Protein AF-A0A3D1G252-F1 (afdb_monomer_lite)

Structure (mmCIF, N/CA/C/O backbone):
data_AF-A0A3D1G252-F1
#
_entry.id   AF-A0A3D1G252-F1
#
loop_
_atom_site.group_PDB
_atom_site.id
_atom_site.type_symbol
_atom_site.label_atom_id
_atom_site.label_alt_id
_atom_site.label_comp_id
_atom_site.label_asym_id
_atom_site.label_entity_id
_atom_site.label_seq_id
_atom_site.pdbx_PDB_ins_code
_atom_site.Cartn_x
_atom_site.Cartn_y
_atom_site.Cartn_z
_atom_site.occupancy
_atom_site.B_iso_or_equiv
_atom_site.auth_seq_id
_atom_site.auth_comp_id
_atom_site.auth_asym_id
_atom_site.auth_atom_id
_atom_site.pdbx_PDB_model_num
ATOM 1 N N . MET A 1 1 ? 3.345 74.044 7.097 1.00 57.50 1 MET A N 1
ATOM 2 C CA . MET A 1 1 ? 3.276 72.739 7.803 1.00 57.50 1 MET A CA 1
ATOM 3 C C . MET A 1 1 ? 2.315 71.731 7.170 1.00 57.50 1 MET A C 1
ATOM 5 O O . MET A 1 1 ? 2.763 70.632 6.883 1.00 57.50 1 MET A O 1
ATOM 9 N N . LYS A 1 2 ? 1.048 72.072 6.880 1.00 50.09 2 LYS A N 1
ATOM 10 C CA . LYS A 1 2 ? 0.035 71.110 6.386 1.00 50.09 2 LYS A CA 1
ATOM 11 C C . LYS A 1 2 ? 0.435 70.318 5.119 1.00 50.09 2 LYS A C 1
ATOM 13 O O . LYS A 1 2 ? 0.264 69.110 5.098 1.00 50.09 2 LYS A O 1
ATOM 18 N N . LYS A 1 3 ? 1.055 70.949 4.106 1.00 53.53 3 LYS A N 1
ATOM 19 C CA . LYS A 1 3 ? 1.476 70.273 2.851 1.00 53.53 3 LYS A CA 1
ATOM 20 C C . LYS A 1 3 ? 2.504 69.141 3.044 1.00 53.53 3 LYS A C 1
ATOM 22 O O . LYS A 1 3 ? 2.439 68.147 2.335 1.00 53.53 3 LYS A O 1
ATOM 27 N N . ARG A 1 4 ? 3.423 69.268 4.013 1.00 57.09 4 ARG A N 1
ATOM 28 C CA . ARG A 1 4 ? 4.402 68.210 4.337 1.00 57.09 4 ARG A CA 1
ATOM 29 C C . ARG A 1 4 ? 3.748 67.021 5.045 1.00 57.09 4 ARG A C 1
ATOM 31 O O . ARG A 1 4 ? 4.139 65.891 4.797 1.00 57.09 4 ARG A O 1
ATOM 38 N N . LEU A 1 5 ? 2.730 67.279 5.870 1.00 55.22 5 LEU A N 1
ATOM 39 C CA . LEU A 1 5 ? 1.968 66.238 6.559 1.00 55.22 5 LEU A CA 1
ATOM 40 C C . LEU A 1 5 ? 1.109 65.422 5.575 1.00 55.22 5 LEU A C 1
ATOM 42 O O . LEU A 1 5 ? 1.132 64.201 5.634 1.00 55.22 5 LEU A O 1
ATOM 46 N N . TYR A 1 6 ? 0.447 66.071 4.606 1.00 55.28 6 TYR A N 1
ATOM 47 C CA . TYR A 1 6 ? -0.302 65.373 3.546 1.00 55.28 6 TYR A CA 1
ATOM 48 C C . TYR A 1 6 ? 0.589 64.487 2.658 1.00 55.28 6 TYR A C 1
ATOM 50 O O . TYR A 1 6 ? 0.198 63.369 2.333 1.00 55.28 6 TYR A O 1
ATOM 58 N N . GLY A 1 7 ? 1.797 64.948 2.311 1.00 57.75 7 GLY A N 1
ATOM 59 C CA . GLY A 1 7 ? 2.756 64.150 1.538 1.00 57.75 7 GLY A CA 1
ATOM 60 C C . GLY A 1 7 ? 3.252 62.906 2.284 1.00 57.75 7 GLY A C 1
ATOM 61 O O . GLY A 1 7 ? 3.383 61.845 1.679 1.00 57.75 7 GLY A O 1
ATOM 62 N N . LEU A 1 8 ? 3.462 63.012 3.602 1.00 60.28 8 LEU A N 1
ATOM 63 C CA . LEU A 1 8 ? 3.883 61.881 4.436 1.00 60.28 8 LEU A CA 1
ATOM 64 C C . LEU A 1 8 ? 2.770 60.827 4.587 1.00 60.28 8 LEU A C 1
ATOM 66 O O . LEU A 1 8 ? 3.041 59.632 4.521 1.00 60.28 8 LEU A O 1
ATOM 70 N N . VAL A 1 9 ? 1.516 61.268 4.743 1.00 62.16 9 VAL A N 1
ATOM 71 C CA . VAL A 1 9 ? 0.342 60.384 4.875 1.00 62.16 9 VAL A CA 1
ATOM 72 C C . VAL A 1 9 ? 0.032 59.660 3.557 1.00 62.16 9 VAL A C 1
ATOM 74 O O . VAL A 1 9 ? -0.251 58.464 3.577 1.00 62.16 9 VAL A O 1
ATOM 77 N N . MET A 1 10 ? 0.155 60.334 2.404 1.00 62.31 10 MET A N 1
ATOM 78 C CA . MET A 1 10 ? 0.026 59.684 1.089 1.00 62.31 10 MET A CA 1
ATOM 79 C C . MET A 1 10 ? 1.116 58.631 0.853 1.00 62.31 10 MET A C 1
ATOM 81 O O . MET A 1 10 ? 0.804 57.533 0.399 1.00 62.31 10 MET A O 1
ATOM 85 N N . ALA A 1 11 ? 2.377 58.939 1.177 1.00 61.16 11 ALA A N 1
ATOM 86 C CA . ALA A 1 11 ? 3.491 58.005 1.006 1.00 61.16 11 ALA A CA 1
ATOM 87 C C . ALA A 1 11 ? 3.339 56.750 1.885 1.00 61.16 11 ALA A C 1
ATOM 89 O O . ALA A 1 11 ? 3.557 55.637 1.410 1.00 61.16 11 ALA A O 1
ATOM 90 N N . ALA A 1 12 ? 2.886 56.914 3.134 1.00 62.84 12 ALA A N 1
ATOM 91 C CA . ALA A 1 12 ? 2.587 55.796 4.027 1.00 62.84 12 ALA A CA 1
ATOM 92 C C . ALA A 1 12 ? 1.423 54.927 3.511 1.00 62.84 12 ALA A C 1
ATOM 94 O O . ALA A 1 12 ? 1.507 53.701 3.564 1.00 62.84 12 ALA A O 1
ATOM 95 N N . GLY A 1 13 ? 0.372 55.541 2.952 1.00 61.25 13 GLY A N 1
ATOM 96 C CA . GLY A 1 13 ? -0.749 54.819 2.338 1.00 61.25 13 GLY A CA 1
ATOM 97 C C . GLY A 1 13 ? -0.348 54.018 1.094 1.00 61.25 13 GLY A C 1
ATOM 98 O O . GLY A 1 13 ? -0.770 52.875 0.933 1.00 61.25 13 GLY A O 1
ATOM 99 N N . LEU A 1 14 ? 0.522 54.579 0.248 1.00 69.56 14 LEU A N 1
ATOM 100 C CA . LEU A 1 14 ? 1.067 53.906 -0.938 1.00 69.56 14 LEU A CA 1
ATOM 101 C C . LEU A 1 14 ? 1.987 52.730 -0.570 1.00 69.56 14 LEU A C 1
ATOM 103 O O . LEU A 1 14 ? 1.902 51.675 -1.197 1.00 69.56 14 LEU A O 1
ATOM 107 N N . MET A 1 15 ? 2.821 52.870 0.469 1.00 66.56 15 MET A N 1
ATOM 108 C CA . MET A 1 15 ? 3.653 51.76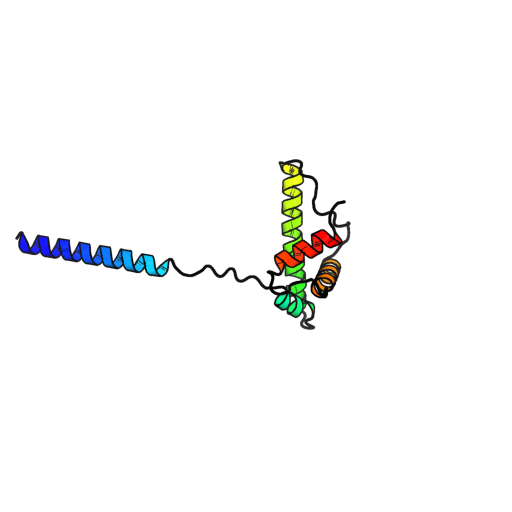4 0.969 1.00 66.56 15 MET A CA 1
ATOM 109 C C . MET A 1 15 ? 2.809 50.646 1.592 1.00 66.56 15 MET A C 1
ATOM 111 O O . MET A 1 15 ? 3.065 49.474 1.323 1.00 66.56 15 MET A O 1
ATOM 115 N N . ALA A 1 16 ? 1.780 50.987 2.374 1.00 67.50 16 ALA A N 1
ATOM 116 C CA . ALA A 1 16 ? 0.877 50.001 2.967 1.00 67.50 16 ALA A CA 1
ATOM 117 C C . ALA A 1 16 ? 0.089 49.220 1.899 1.00 67.50 16 ALA A C 1
ATOM 119 O O . ALA A 1 16 ? -0.010 47.996 1.981 1.00 67.50 16 ALA A O 1
ATOM 120 N N . ALA A 1 17 ? -0.404 49.902 0.858 1.00 70.12 17 ALA A N 1
ATOM 121 C CA . ALA A 1 17 ? -1.068 49.255 -0.271 1.00 70.12 17 ALA A CA 1
ATOM 122 C C . ALA A 1 17 ? -0.108 48.346 -1.061 1.00 70.12 17 ALA A C 1
ATOM 124 O O . ALA A 1 17 ? -0.467 47.217 -1.391 1.00 70.12 17 ALA A O 1
ATOM 125 N N . GLY A 1 18 ? 1.131 48.792 -1.301 1.00 71.31 18 GLY A N 1
ATOM 126 C CA . GLY A 1 18 ? 2.158 47.981 -1.963 1.00 71.31 18 GLY A CA 1
ATOM 127 C C . GLY A 1 18 ? 2.503 46.700 -1.196 1.00 71.31 18 GLY A C 1
ATOM 128 O O . GLY A 1 18 ? 2.611 45.633 -1.796 1.00 71.31 18 GLY A O 1
ATOM 129 N N . LEU A 1 19 ? 2.602 46.780 0.135 1.00 71.62 19 LEU A N 1
ATOM 130 C CA . LEU A 1 19 ? 2.853 45.622 1.001 1.00 71.62 19 LEU A CA 1
ATOM 131 C C . LEU A 1 19 ? 1.672 44.635 1.020 1.00 71.62 19 LEU A C 1
ATOM 133 O O . LEU A 1 19 ? 1.894 43.425 0.995 1.00 71.62 19 LEU A O 1
ATOM 137 N N . MET A 1 20 ? 0.427 45.124 1.002 1.00 69.81 20 MET A N 1
ATOM 138 C CA . MET A 1 20 ? -0.764 44.264 0.923 1.00 69.81 20 MET A CA 1
ATOM 139 C C . MET A 1 20 ? -0.877 43.534 -0.424 1.00 69.81 20 MET A C 1
ATOM 141 O O . MET A 1 20 ? -1.163 42.338 -0.448 1.00 69.81 20 MET A O 1
ATOM 145 N N . LEU A 1 21 ? -0.604 44.216 -1.543 1.00 67.62 21 LEU A N 1
ATOM 146 C CA . LEU A 1 21 ? -0.606 43.597 -2.875 1.00 67.62 21 LEU A CA 1
ATOM 147 C C . LEU A 1 21 ? 0.519 42.564 -3.050 1.00 67.62 21 LEU A C 1
ATOM 149 O O . LEU A 1 21 ? 0.297 41.526 -3.670 1.00 67.62 21 LEU A O 1
ATOM 153 N N . ALA A 1 22 ? 1.697 42.802 -2.467 1.00 69.94 22 ALA A N 1
ATOM 154 C CA . ALA A 1 22 ? 2.791 41.830 -2.479 1.00 69.94 22 ALA A CA 1
ATOM 155 C C . ALA A 1 22 ? 2.459 40.560 -1.670 1.00 69.94 22 ALA A C 1
ATOM 157 O O . ALA A 1 22 ? 2.799 39.458 -2.097 1.00 69.94 22 ALA A O 1
ATOM 158 N N . GLY A 1 23 ? 1.746 40.690 -0.544 1.00 67.38 23 GLY A N 1
ATOM 159 C CA . GLY A 1 23 ? 1.310 39.547 0.268 1.00 67.38 23 GLY A CA 1
ATOM 160 C C . GLY A 1 23 ? 0.315 38.624 -0.447 1.00 67.38 23 GLY A C 1
ATOM 161 O O . GLY A 1 23 ? 0.386 37.407 -0.293 1.00 67.38 23 GLY A O 1
ATOM 162 N N . LEU A 1 24 ? -0.563 39.179 -1.289 1.00 67.62 24 LEU A N 1
ATOM 163 C CA . LEU A 1 24 ? -1.536 38.408 -2.078 1.00 67.62 24 LEU A CA 1
ATOM 164 C C . LEU A 1 24 ? -0.877 37.549 -3.173 1.00 67.62 24 LEU A C 1
ATOM 166 O O . LEU A 1 24 ? -1.397 36.489 -3.509 1.00 67.62 24 LEU A O 1
ATOM 170 N N . MET A 1 25 ? 0.276 37.969 -3.704 1.00 67.06 25 MET A N 1
ATOM 171 C CA . MET A 1 25 ? 1.013 37.226 -4.740 1.00 67.06 25 MET A CA 1
ATOM 172 C C . MET A 1 25 ? 1.793 36.021 -4.183 1.00 67.06 25 MET A C 1
ATOM 174 O O . MET A 1 25 ? 2.099 35.095 -4.927 1.00 67.06 25 MET A O 1
ATOM 178 N N . LEU A 1 26 ? 2.100 36.005 -2.881 1.00 62.75 26 LEU A N 1
ATOM 179 C CA . LEU A 1 26 ? 2.837 34.920 -2.212 1.00 62.75 26 LEU A CA 1
ATOM 180 C C . LEU A 1 26 ? 1.926 33.795 -1.689 1.00 62.75 26 LEU A C 1
ATOM 182 O O . LEU A 1 26 ? 2.411 32.712 -1.377 1.00 62.75 26 LEU A O 1
ATOM 186 N N . ALA A 1 27 ? 0.614 34.028 -1.603 1.00 63.12 27 ALA A N 1
ATOM 187 C CA . ALA A 1 27 ? -0.356 33.064 -1.075 1.00 63.12 27 ALA A CA 1
ATOM 188 C C . ALA A 1 27 ? -0.892 32.068 -2.128 1.00 63.12 27 ALA A C 1
ATOM 190 O O . ALA A 1 27 ? -1.760 31.257 -1.818 1.00 63.12 27 ALA A O 1
ATOM 191 N N . GLY A 1 28 ? -0.411 32.147 -3.374 1.00 62.69 28 GLY A N 1
ATOM 192 C CA . GLY A 1 28 ? -0.971 31.430 -4.524 1.00 62.69 28 GLY A CA 1
ATOM 193 C C . GLY A 1 28 ? -0.223 30.175 -4.972 1.00 62.69 28 GLY A C 1
ATOM 194 O O . GLY A 1 28 ? -0.567 29.644 -6.026 1.00 62.69 28 GLY A O 1
ATOM 195 N N . SER A 1 29 ? 0.793 29.699 -4.245 1.00 68.56 29 SER A N 1
ATOM 196 C CA . SER A 1 29 ? 1.447 28.440 -4.621 1.00 68.56 29 SER A CA 1
ATOM 197 C C . SER A 1 29 ? 0.433 27.298 -4.500 1.00 68.56 29 SER A C 1
ATOM 199 O O . SER A 1 29 ? -0.074 27.079 -3.395 1.00 68.56 29 SER A O 1
ATOM 201 N N . PRO A 1 30 ? 0.112 26.567 -5.586 1.00 70.81 30 PRO A N 1
ATOM 202 C CA . PRO A 1 30 ? -0.690 25.364 -5.456 1.00 70.81 30 PRO A CA 1
ATOM 203 C C . PRO A 1 30 ? 0.029 24.431 -4.482 1.00 70.81 30 PRO A C 1
ATOM 205 O O . PRO A 1 30 ? 1.221 24.154 -4.634 1.00 70.81 30 PRO A O 1
ATOM 208 N N . ALA A 1 31 ? -0.683 23.972 -3.455 1.00 66.50 31 ALA A N 1
ATOM 209 C CA . ALA A 1 31 ? -0.198 22.883 -2.630 1.00 66.50 31 ALA A CA 1
ATOM 210 C C . ALA A 1 31 ? -0.163 21.635 -3.521 1.00 66.50 31 ALA A C 1
ATOM 212 O O . ALA A 1 31 ? -1.188 20.992 -3.746 1.00 66.50 31 ALA A O 1
ATOM 213 N N . HIS A 1 32 ? 1.003 21.335 -4.089 1.00 63.84 32 HIS A N 1
ATOM 214 C CA . HIS A 1 32 ? 1.245 20.054 -4.730 1.00 63.84 32 HIS A CA 1
ATOM 215 C C . HIS A 1 32 ? 1.298 19.014 -3.618 1.00 63.84 32 HIS A C 1
ATOM 217 O O . HIS A 1 32 ? 2.270 18.920 -2.871 1.00 63.84 32 HIS A O 1
ATOM 223 N N . ALA A 1 33 ? 0.204 18.280 -3.448 1.00 63.56 33 ALA A N 1
ATOM 224 C CA . ALA A 1 33 ? 0.244 17.063 -2.669 1.00 63.56 33 ALA A CA 1
ATOM 225 C C . ALA A 1 33 ? 0.974 16.020 -3.528 1.00 63.56 33 ALA A C 1
ATOM 227 O O . ALA A 1 33 ? 0.372 15.392 -4.399 1.00 63.56 33 ALA A O 1
ATOM 228 N N . ASP A 1 34 ? 2.292 15.926 -3.346 1.00 68.62 34 ASP A N 1
ATOM 229 C CA . ASP A 1 34 ? 3.153 14.987 -4.065 1.00 68.62 34 ASP A CA 1
ATOM 230 C C . ASP A 1 34 ? 2.900 13.562 -3.554 1.00 68.62 34 ASP A C 1
ATOM 232 O O . ASP A 1 34 ? 3.617 13.029 -2.708 1.00 68.62 34 ASP A O 1
ATOM 236 N N . PHE A 1 35 ? 1.834 12.939 -4.051 1.00 83.88 35 PHE A N 1
ATOM 237 C CA . PHE A 1 35 ? 1.583 11.517 -3.858 1.00 83.88 35 PHE A CA 1
ATOM 238 C C . PHE A 1 35 ? 2.192 10.725 -5.010 1.00 83.88 35 PHE A C 1
ATOM 240 O O . PHE A 1 35 ? 2.051 11.103 -6.174 1.00 83.88 35 PHE A O 1
ATOM 247 N N . ILE A 1 36 ? 2.814 9.585 -4.701 1.00 94.75 36 ILE A N 1
ATOM 248 C CA . ILE A 1 36 ? 3.185 8.635 -5.749 1.00 94.75 36 ILE A CA 1
ATOM 249 C C . ILE A 1 36 ? 1.920 7.995 -6.337 1.00 94.75 36 ILE A C 1
ATOM 251 O O . ILE A 1 36 ? 0.952 7.722 -5.620 1.00 94.75 36 ILE A O 1
ATOM 255 N N . ASN A 1 37 ? 1.916 7.748 -7.642 1.00 96.75 37 ASN A N 1
ATOM 256 C CA . ASN A 1 37 ? 0.849 7.023 -8.328 1.00 96.75 37 ASN A CA 1
ATOM 257 C C . ASN A 1 37 ? 1.150 5.518 -8.424 1.00 96.75 37 ASN A C 1
ATOM 259 O O . ASN A 1 37 ? 2.226 5.048 -8.043 1.00 96.75 37 ASN A O 1
ATOM 263 N N . GLY A 1 38 ? 0.203 4.746 -8.957 1.00 97.69 38 GLY A N 1
ATOM 264 C CA . GLY A 1 38 ? 0.363 3.303 -9.155 1.00 97.69 38 GLY A CA 1
ATOM 265 C C . GLY A 1 38 ? 1.566 2.919 -10.017 1.00 97.69 38 GLY A C 1
ATOM 266 O O . GLY A 1 38 ? 2.218 1.913 -9.740 1.00 9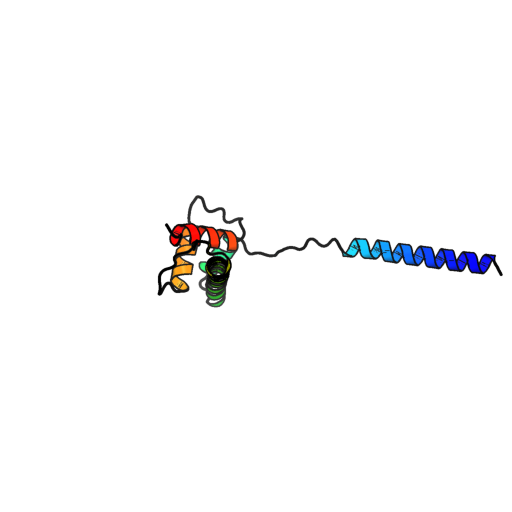7.69 38 GLY A O 1
ATOM 267 N N . LYS A 1 39 ? 1.915 3.727 -11.029 1.00 97.88 39 LYS A N 1
ATOM 268 C CA . LYS A 1 39 ? 3.101 3.477 -11.870 1.00 97.88 39 LYS A CA 1
ATOM 269 C C . LYS A 1 39 ? 4.381 3.574 -11.043 1.00 97.88 39 LYS A C 1
ATOM 271 O O . LYS A 1 39 ? 5.232 2.697 -11.146 1.00 97.88 39 LYS A O 1
ATOM 276 N N . GLN A 1 40 ? 4.499 4.609 -10.216 1.00 97.69 40 GLN A N 1
ATOM 277 C CA . GLN A 1 40 ? 5.646 4.816 -9.331 1.00 97.69 40 GLN A CA 1
ATOM 278 C C . GLN A 1 40 ? 5.725 3.743 -8.244 1.00 97.69 40 GLN A C 1
ATOM 280 O O . GLN A 1 40 ? 6.792 3.166 -8.059 1.00 97.69 40 GLN A O 1
ATOM 285 N N . LEU A 1 41 ? 4.607 3.408 -7.586 1.00 98.12 41 LEU A N 1
ATOM 286 C CA . LEU A 1 41 ? 4.583 2.319 -6.603 1.00 98.12 41 LEU A CA 1
ATOM 287 C C . LEU A 1 41 ? 5.039 0.996 -7.234 1.00 98.12 41 LEU A C 1
ATOM 289 O O . LEU A 1 41 ? 5.895 0.314 -6.676 1.00 98.12 41 LEU A O 1
ATOM 293 N N . ARG A 1 42 ? 4.549 0.670 -8.437 1.00 97.88 42 ARG A N 1
ATOM 294 C CA . ARG A 1 42 ? 4.963 -0.540 -9.160 1.00 97.88 42 ARG A CA 1
ATOM 295 C C . ARG A 1 42 ? 6.465 -0.565 -9.452 1.00 97.88 42 ARG A C 1
ATOM 297 O O . ARG A 1 42 ? 7.071 -1.625 -9.361 1.00 97.88 42 ARG A O 1
ATOM 304 N N . LEU A 1 43 ? 7.069 0.577 -9.791 1.00 97.94 43 LEU A N 1
ATOM 305 C CA . LEU A 1 43 ? 8.518 0.658 -10.011 1.00 97.94 43 LEU A CA 1
ATOM 306 C C . LEU A 1 43 ? 9.305 0.311 -8.744 1.00 97.94 43 LEU A C 1
ATOM 308 O O . LEU A 1 43 ? 10.254 -0.461 -8.836 1.00 97.94 43 LEU A O 1
ATOM 312 N N . TYR A 1 44 ? 8.887 0.819 -7.582 1.00 98.06 44 TYR A N 1
ATOM 313 C CA . TYR A 1 44 ? 9.504 0.451 -6.306 1.00 98.06 44 TYR A CA 1
ATOM 314 C C . TYR A 1 44 ? 9.344 -1.044 -6.022 1.00 98.06 44 TYR A C 1
ATOM 316 O O . TYR A 1 44 ? 10.325 -1.728 -5.747 1.00 98.06 44 TYR A O 1
ATOM 324 N N . CYS A 1 45 ? 8.129 -1.575 -6.174 1.00 97.75 45 CYS A N 1
ATOM 325 C CA . CYS A 1 45 ? 7.831 -2.966 -5.839 1.00 97.75 45 CYS A CA 1
ATOM 326 C C . CYS A 1 45 ? 8.515 -3.992 -6.751 1.00 97.75 45 CYS A C 1
ATOM 328 O O . CYS A 1 45 ? 8.779 -5.108 -6.314 1.00 97.75 45 CYS A O 1
ATOM 330 N N . LEU A 1 46 ? 8.809 -3.638 -8.006 1.00 97.12 46 LEU A N 1
ATOM 331 C CA . LEU A 1 46 ? 9.517 -4.508 -8.953 1.00 97.12 46 LEU A CA 1
ATOM 332 C C . LEU A 1 46 ? 11.040 -4.301 -8.952 1.00 97.12 46 LEU A C 1
ATOM 334 O O . LEU A 1 46 ? 11.753 -4.992 -9.685 1.00 97.12 46 LEU A O 1
ATOM 338 N N . SER A 1 47 ? 11.551 -3.342 -8.178 1.00 97.00 47 SER A N 1
ATOM 339 C CA . SER A 1 47 ? 12.982 -3.065 -8.114 1.00 97.00 47 SER A CA 1
ATOM 340 C C . SER A 1 47 ? 13.734 -4.205 -7.425 1.00 97.00 47 SER A C 1
ATOM 342 O O . SER A 1 47 ? 13.268 -4.791 -6.454 1.00 97.00 47 SER A O 1
ATOM 344 N N . GLN A 1 48 ? 14.941 -4.498 -7.910 1.00 95.81 48 GLN A N 1
ATOM 345 C CA . GLN A 1 48 ? 15.880 -5.402 -7.232 1.00 95.81 48 GLN A CA 1
ATOM 346 C C . GLN A 1 48 ? 16.763 -4.659 -6.215 1.00 95.81 48 GLN A C 1
ATOM 348 O O . GLN A 1 48 ? 17.605 -5.270 -5.559 1.00 95.81 48 GLN A O 1
ATOM 353 N N . ASN A 1 49 ? 16.616 -3.334 -6.101 1.00 98.00 49 ASN A N 1
ATOM 354 C CA . ASN A 1 49 ? 17.315 -2.546 -5.098 1.00 98.00 49 ASN A CA 1
ATOM 355 C C . ASN A 1 49 ? 16.623 -2.721 -3.730 1.00 98.00 49 ASN A C 1
ATOM 357 O O . ASN A 1 49 ? 15.443 -2.389 -3.617 1.00 98.00 49 ASN A O 1
ATOM 361 N N . PRO A 1 50 ? 17.337 -3.160 -2.675 1.00 96.81 50 PRO A N 1
ATOM 362 C CA . PRO A 1 50 ? 16.736 -3.368 -1.355 1.00 96.81 50 PRO A CA 1
ATOM 363 C C . PRO A 1 50 ? 16.081 -2.119 -0.749 1.00 96.81 50 PRO A C 1
ATOM 365 O O . PRO A 1 50 ? 15.129 -2.231 0.015 1.00 96.81 50 PRO A O 1
ATOM 368 N N . SER A 1 51 ? 16.580 -0.921 -1.064 1.00 97.94 51 SER A N 1
ATOM 369 C CA . SER A 1 51 ? 15.986 0.332 -0.590 1.00 97.94 51 SER A CA 1
ATOM 370 C C . SER A 1 51 ? 14.663 0.644 -1.286 1.00 97.94 51 SER A C 1
ATOM 372 O O . SER A 1 51 ? 13.738 1.116 -0.632 1.00 97.94 51 SER A O 1
ATOM 374 N N . ASP A 1 52 ? 14.552 0.358 -2.582 1.00 97.75 52 ASP A N 1
ATOM 375 C CA . ASP A 1 52 ? 13.306 0.548 -3.330 1.00 97.75 52 ASP A CA 1
ATOM 376 C C . ASP A 1 52 ? 12.243 -0.470 -2.900 1.00 97.75 52 ASP A C 1
ATOM 378 O O . ASP A 1 52 ? 11.080 -0.111 -2.715 1.00 97.75 52 ASP A O 1
ATOM 382 N N . ASP A 1 53 ? 12.650 -1.721 -2.679 1.00 95.31 53 ASP A N 1
ATOM 383 C CA . ASP A 1 53 ? 11.762 -2.759 -2.156 1.00 95.31 53 ASP A CA 1
ATOM 384 C C . ASP A 1 53 ? 11.252 -2.393 -0.753 1.00 95.31 53 ASP A C 1
ATOM 386 O O . ASP A 1 53 ? 10.047 -2.427 -0.494 1.00 95.31 53 ASP A O 1
ATOM 390 N N . ALA A 1 54 ? 12.137 -1.895 0.118 1.00 96.94 54 ALA A N 1
ATOM 391 C CA . ALA A 1 54 ? 11.733 -1.368 1.417 1.00 96.94 54 ALA A CA 1
ATOM 392 C C . ALA A 1 54 ? 10.721 -0.215 1.285 1.00 96.94 54 ALA A C 1
ATOM 394 O O . ALA A 1 54 ? 9.742 -0.195 2.027 1.00 96.94 54 ALA A O 1
ATOM 395 N N . ILE A 1 55 ? 10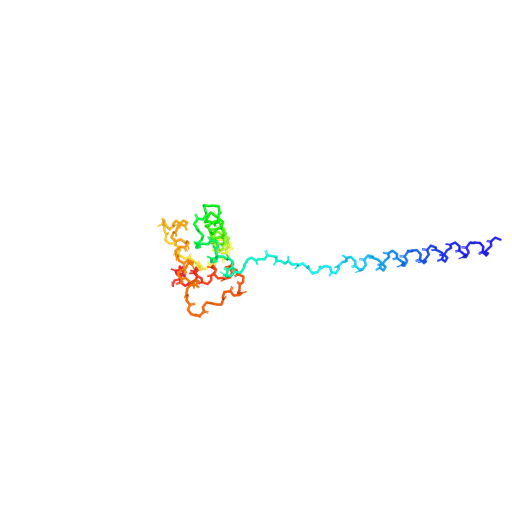.906 0.711 0.331 1.00 96.81 55 ILE A N 1
ATOM 396 C CA . ILE A 1 55 ? 9.947 1.799 0.053 1.00 96.81 55 ILE A CA 1
ATOM 397 C C . ILE A 1 55 ? 8.579 1.238 -0.353 1.00 96.81 55 ILE A C 1
ATOM 399 O O . ILE A 1 55 ? 7.560 1.704 0.160 1.00 96.81 55 ILE A O 1
ATOM 403 N N . CYS A 1 56 ? 8.539 0.231 -1.230 1.00 98.06 56 CYS A N 1
ATOM 404 C CA . CYS A 1 56 ? 7.294 -0.440 -1.604 1.00 98.06 56 CYS A CA 1
ATOM 405 C C . CYS A 1 56 ? 6.571 -0.998 -0.371 1.00 98.06 56 CYS A C 1
ATOM 407 O O . CYS A 1 56 ? 5.402 -0.680 -0.133 1.00 98.06 56 CYS A O 1
ATOM 409 N N . VAL A 1 57 ? 7.280 -1.784 0.442 1.00 98.06 57 VAL A N 1
ATOM 410 C CA . VAL A 1 57 ? 6.706 -2.455 1.612 1.00 98.06 57 VAL A CA 1
ATOM 411 C C . VAL A 1 57 ? 6.185 -1.447 2.639 1.00 98.06 57 VAL A C 1
ATOM 413 O O . VAL A 1 57 ? 5.049 -1.577 3.104 1.00 98.06 57 VAL A O 1
ATOM 416 N N . VAL A 1 58 ? 6.961 -0.413 2.983 1.00 97.75 58 VAL A N 1
ATOM 417 C CA . VAL A 1 58 ? 6.532 0.572 3.996 1.00 97.75 58 VAL A CA 1
ATOM 418 C C . VAL A 1 58 ? 5.397 1.464 3.501 1.00 97.75 58 VAL A C 1
ATOM 420 O O . VAL A 1 58 ? 4.542 1.848 4.294 1.00 97.75 58 VAL A O 1
ATOM 423 N N . TYR A 1 59 ? 5.336 1.764 2.199 1.00 98.06 59 TYR A N 1
ATOM 424 C CA . TYR A 1 59 ? 4.225 2.528 1.635 1.00 98.06 59 TYR A CA 1
ATOM 425 C C . TYR A 1 59 ? 2.909 1.749 1.741 1.00 98.06 59 TYR A C 1
ATOM 427 O O . TYR A 1 59 ? 1.898 2.288 2.193 1.00 98.06 59 TYR A O 1
ATOM 435 N N . ILE A 1 60 ? 2.929 0.468 1.358 1.00 98.62 60 ILE A N 1
ATOM 436 C CA . ILE A 1 60 ? 1.747 -0.403 1.389 1.00 98.62 60 ILE A CA 1
ATOM 437 C C . ILE A 1 60 ? 1.300 -0.639 2.829 1.00 98.62 60 ILE A C 1
ATOM 439 O O . ILE A 1 60 ? 0.140 -0.401 3.157 1.00 98.62 60 ILE A O 1
ATOM 443 N N . THR A 1 61 ? 2.215 -1.055 3.705 1.00 98.38 61 THR A N 1
ATOM 444 C CA . THR A 1 61 ? 1.882 -1.334 5.110 1.00 98.38 61 THR A CA 1
ATOM 445 C C . THR A 1 61 ? 1.430 -0.084 5.859 1.00 98.38 61 THR A C 1
ATOM 447 O O . THR A 1 61 ? 0.478 -0.166 6.627 1.00 98.38 61 THR A O 1
ATOM 450 N N . GLY A 1 62 ? 2.026 1.084 5.594 1.00 98.00 62 GLY A N 1
ATOM 451 C CA . GLY A 1 62 ? 1.582 2.352 6.177 1.00 98.00 62 GLY A CA 1
ATOM 452 C C . GLY A 1 62 ? 0.176 2.761 5.731 1.00 98.00 62 GLY A C 1
ATOM 453 O O . GLY A 1 62 ? -0.618 3.235 6.542 1.00 98.00 62 GLY A O 1
ATOM 454 N N . ALA A 1 63 ? -0.169 2.548 4.458 1.00 98.12 63 ALA A N 1
ATOM 455 C CA . ALA A 1 63 ? -1.524 2.798 3.971 1.00 98.12 63 ALA A CA 1
ATOM 456 C C . ALA A 1 63 ? -2.541 1.819 4.585 1.00 98.12 63 ALA A C 1
ATOM 458 O O . ALA A 1 63 ? -3.605 2.249 5.030 1.00 98.12 63 ALA A O 1
ATOM 459 N N . VAL A 1 64 ? -2.202 0.527 4.662 1.00 98.44 64 VAL A N 1
ATOM 460 C CA . VAL A 1 64 ? -3.044 -0.490 5.313 1.00 98.44 64 VAL A CA 1
ATOM 461 C C . VAL A 1 64 ? -3.277 -0.141 6.783 1.00 98.44 64 VAL A C 1
ATOM 463 O O . VAL A 1 64 ? -4.432 -0.088 7.196 1.00 98.44 64 VAL A O 1
ATOM 466 N N . ASP A 1 65 ? -2.222 0.181 7.538 1.00 98.19 65 ASP A N 1
ATOM 467 C CA . ASP A 1 65 ? -2.314 0.570 8.951 1.00 98.19 65 ASP A CA 1
ATOM 468 C C . ASP A 1 65 ? -3.252 1.767 9.152 1.00 98.19 65 ASP A C 1
ATOM 470 O O . ASP A 1 65 ? -4.158 1.722 9.991 1.00 98.19 65 ASP A O 1
ATOM 474 N N . ALA A 1 66 ? -3.115 2.802 8.315 1.00 97.69 66 ALA A N 1
ATOM 475 C CA . ALA A 1 66 ? -3.989 3.969 8.348 1.00 97.69 66 ALA A CA 1
ATOM 476 C C . ALA A 1 66 ? -5.463 3.594 8.113 1.00 97.69 66 ALA A C 1
ATOM 478 O O . ALA A 1 66 ? -6.335 4.019 8.876 1.00 97.69 66 ALA A O 1
ATOM 479 N N . PHE A 1 67 ? -5.759 2.773 7.100 1.00 97.81 67 PHE A N 1
ATOM 480 C CA . PHE A 1 67 ? -7.130 2.346 6.806 1.00 97.81 67 PHE A CA 1
ATOM 481 C C . PHE A 1 67 ? -7.719 1.467 7.908 1.00 97.81 67 PHE A C 1
ATOM 483 O O . PHE A 1 67 ? -8.842 1.715 8.349 1.00 97.81 67 PHE A O 1
ATOM 490 N N . THR A 1 68 ? -6.965 0.485 8.401 1.00 96.75 68 THR A N 1
ATOM 491 C CA . THR A 1 68 ? -7.431 -0.407 9.470 1.00 96.75 68 THR A CA 1
ATOM 492 C C . THR A 1 68 ? -7.579 0.311 10.806 1.00 96.75 68 THR A C 1
ATOM 494 O O . THR A 1 68 ? -8.441 -0.057 11.604 1.00 96.75 68 THR A O 1
ATOM 497 N N . THR A 1 69 ? -6.785 1.360 11.044 1.00 97.50 69 THR A N 1
ATOM 498 C CA . THR A 1 69 ? -6.908 2.217 12.227 1.00 97.50 69 THR A CA 1
ATOM 499 C C . THR A 1 69 ? -8.172 3.062 12.160 1.00 97.50 69 THR A C 1
ATOM 501 O O . THR A 1 69 ? -8.911 3.114 13.140 1.00 97.50 69 THR A O 1
ATOM 504 N N . VAL A 1 70 ? -8.473 3.679 11.012 1.00 97.00 70 VAL A N 1
ATOM 505 C CA . VAL A 1 70 ? -9.738 4.411 10.822 1.00 97.00 70 VAL A CA 1
ATOM 506 C C . VAL A 1 70 ? -10.936 3.477 11.001 1.00 97.00 70 VAL A C 1
ATOM 508 O O . VAL A 1 70 ? -11.881 3.826 11.705 1.00 97.00 70 VAL A O 1
ATOM 511 N N . ASP A 1 71 ? -10.870 2.275 10.428 1.00 96.06 71 ASP A N 1
ATOM 512 C CA . ASP A 1 71 ? -11.912 1.253 10.553 1.00 96.06 71 ASP A CA 1
ATOM 513 C C . ASP A 1 71 ? -12.099 0.790 12.013 1.00 96.06 71 ASP A C 1
ATOM 515 O O . ASP A 1 71 ? -13.220 0.669 12.504 1.00 96.06 71 ASP A O 1
ATOM 519 N N . LEU A 1 72 ? -10.997 0.618 12.754 1.00 96.12 72 LEU A N 1
ATOM 520 C CA . LEU A 1 72 ? -11.015 0.301 14.188 1.00 96.12 72 LEU A CA 1
ATOM 521 C C . LEU A 1 72 ? -11.618 1.430 15.015 1.00 96.12 72 LEU A C 1
ATOM 523 O O . LEU A 1 72 ? -12.404 1.165 15.922 1.00 96.12 72 LEU A O 1
ATOM 527 N N . ILE A 1 73 ? -11.248 2.678 14.734 1.00 98.00 73 ILE A N 1
ATOM 528 C CA . ILE A 1 73 ? -11.796 3.829 15.448 1.00 98.00 73 ILE A CA 1
ATOM 529 C C . ILE A 1 73 ? -13.308 3.874 15.235 1.00 98.00 73 ILE A C 1
ATOM 531 O O . ILE A 1 73 ? -14.034 3.874 16.224 1.00 98.00 73 ILE A O 1
ATOM 535 N N . ALA A 1 74 ? -13.778 3.808 13.987 1.00 96.88 74 ALA A N 1
ATOM 536 C CA . ALA A 1 74 ? -15.205 3.830 13.667 1.00 96.88 74 ALA A CA 1
ATOM 537 C C . ALA A 1 74 ? -15.977 2.689 14.357 1.00 96.88 74 ALA A C 1
ATOM 539 O O . ALA A 1 74 ? -17.040 2.917 14.938 1.00 96.88 74 ALA A O 1
ATOM 540 N N . GLU A 1 75 ? -15.418 1.476 14.384 1.00 96.62 75 GLU A N 1
ATOM 541 C CA . GLU A 1 75 ? -15.999 0.359 15.135 1.00 96.62 75 GLU A CA 1
ATOM 542 C C . GLU A 1 75 ? -16.149 0.693 16.626 1.00 96.62 75 GLU A C 1
ATOM 544 O O . GLU A 1 75 ? -17.209 0.471 17.216 1.00 96.62 75 GLU A O 1
ATOM 549 N N . LYS A 1 76 ? -15.102 1.233 17.260 1.00 96.81 76 LYS A N 1
ATOM 550 C CA . LYS A 1 76 ? -15.084 1.459 18.714 1.00 96.81 76 LYS A CA 1
ATOM 551 C C . LYS A 1 76 ? -15.842 2.705 19.157 1.00 96.81 76 LYS A C 1
ATOM 553 O O . LYS A 1 76 ? -16.347 2.713 20.279 1.00 96.81 76 LYS A O 1
ATOM 558 N N . THR A 1 77 ? -15.902 3.749 18.336 1.00 98.06 77 THR A N 1
ATOM 559 C CA . THR A 1 77 ? -16.517 5.030 18.710 1.00 98.06 77 THR A CA 1
ATOM 560 C C . THR A 1 77 ? -17.947 5.172 18.211 1.00 98.06 77 THR A C 1
ATOM 562 O O . THR A 1 77 ? -18.739 5.856 18.854 1.00 98.06 77 THR A O 1
ATOM 565 N N . GLU A 1 78 ? -18.285 4.533 17.091 1.00 97.19 78 GLU A N 1
ATOM 566 C CA . GLU A 1 78 ? -19.574 4.708 16.408 1.00 97.19 78 GLU A CA 1
ATOM 567 C C . GLU A 1 78 ? -20.368 3.399 16.285 1.00 97.19 78 GLU A C 1
ATOM 569 O O . GLU A 1 78 ? -21.551 3.432 15.955 1.00 97.19 78 GLU A O 1
ATOM 574 N N . GLY A 1 79 ? -19.756 2.244 16.575 1.00 95.81 79 GLY A N 1
ATOM 575 C CA . GLY A 1 79 ? -20.389 0.936 16.380 1.00 95.81 79 GLY A CA 1
ATOM 576 C C . GLY A 1 79 ? -20.516 0.542 14.906 1.00 95.81 79 GLY A C 1
ATOM 577 O O . GLY A 1 79 ? -21.298 -0.348 14.572 1.00 95.81 79 GLY A O 1
ATOM 578 N N . THR A 1 80 ? -19.770 1.209 14.021 1.00 96.31 80 THR A N 1
ATOM 579 C CA . THR A 1 80 ? -19.744 0.911 12.587 1.00 96.31 80 THR A CA 1
ATOM 580 C C . THR A 1 80 ? -19.117 -0.464 12.360 1.00 96.31 80 THR A C 1
ATOM 582 O O . THR A 1 80 ? -18.065 -0.774 12.914 1.00 96.31 80 THR A O 1
ATOM 585 N N . ALA A 1 81 ? -19.765 -1.309 11.554 1.00 95.00 81 ALA A N 1
ATOM 586 C CA . ALA A 1 81 ? -19.199 -2.605 11.194 1.00 95.00 81 ALA A CA 1
ATOM 587 C C . ALA A 1 81 ? -17.865 -2.421 10.456 1.00 95.00 81 ALA A C 1
ATOM 589 O O . ALA A 1 81 ? -17.729 -1.512 9.634 1.00 95.00 81 ALA A O 1
ATOM 590 N N . ARG A 1 82 ? -16.906 -3.303 10.745 1.00 94.12 82 ARG A N 1
ATOM 591 C CA . ARG A 1 82 ? -15.602 -3.315 10.084 1.00 94.12 82 ARG A CA 1
ATOM 592 C C . ARG A 1 82 ? -15.752 -3.418 8.576 1.00 94.12 82 ARG A C 1
ATOM 594 O O . ARG A 1 82 ? -16.507 -4.253 8.082 1.00 94.12 82 ARG A O 1
ATOM 601 N N . ARG A 1 83 ? -14.995 -2.598 7.855 1.00 95.56 83 ARG A N 1
ATOM 602 C CA . ARG A 1 83 ? -14.828 -2.705 6.407 1.00 95.56 83 ARG A CA 1
ATOM 603 C C . ARG A 1 83 ? -13.791 -3.761 6.045 1.00 95.56 83 ARG A C 1
ATOM 605 O O . ARG A 1 83 ? -13.967 -4.429 5.031 1.00 95.56 83 ARG A O 1
ATOM 612 N N . PHE A 1 84 ? -12.740 -3.914 6.853 1.00 97.00 84 PHE A N 1
ATOM 613 C CA . PHE A 1 84 ? -11.613 -4.795 6.542 1.00 97.00 84 PHE A CA 1
ATOM 614 C C . PHE A 1 84 ? -11.466 -5.933 7.554 1.00 97.00 84 PHE A C 1
ATOM 616 O O . PHE A 1 84 ? -11.378 -5.715 8.761 1.00 97.00 84 PHE A O 1
ATOM 623 N N . CYS A 1 85 ? -11.383 -7.154 7.034 1.00 95.69 85 CYS A N 1
ATOM 624 C CA . CYS A 1 85 ? -11.267 -8.410 7.763 1.00 95.69 85 CYS A CA 1
ATOM 625 C C . CYS A 1 85 ? -9.969 -9.123 7.352 1.00 95.69 85 CYS A C 1
ATOM 627 O O . CYS A 1 85 ? -9.989 -10.210 6.776 1.00 95.69 85 CYS A O 1
ATOM 629 N N . ILE A 1 86 ? -8.827 -8.483 7.619 1.00 96.12 86 ILE A N 1
ATOM 630 C CA . ILE A 1 86 ? -7.504 -9.049 7.322 1.00 96.12 86 ILE A CA 1
ATOM 631 C C . ILE A 1 86 ? -7.224 -10.204 8.303 1.00 96.12 86 ILE A C 1
ATOM 633 O O . ILE A 1 86 ? -7.262 -9.970 9.512 1.00 96.12 86 ILE A O 1
ATOM 637 N N . PRO A 1 87 ? -6.944 -11.434 7.827 1.00 96.00 87 PRO A N 1
ATOM 638 C CA . PRO A 1 87 ? -6.634 -12.562 8.701 1.00 96.00 87 PRO A CA 1
ATOM 639 C C . PRO A 1 87 ? -5.386 -12.345 9.562 1.00 96.00 87 PRO A C 1
ATOM 641 O O . PRO A 1 87 ? -4.410 -11.723 9.131 1.00 96.00 87 PRO A O 1
ATOM 644 N N . ASP A 1 88 ? -5.381 -12.955 10.748 1.00 93.88 88 ASP A N 1
ATOM 645 C CA . ASP A 1 88 ? -4.191 -13.015 11.594 1.00 93.88 88 ASP A CA 1
ATOM 646 C C . ASP A 1 88 ? -3.017 -13.657 10.836 1.00 93.88 88 ASP A C 1
ATOM 648 O O . ASP A 1 88 ? -3.160 -14.688 10.175 1.00 93.88 88 ASP A O 1
ATOM 652 N N . GLY A 1 89 ? -1.834 -13.054 10.956 1.00 92.94 89 GLY A N 1
ATOM 653 C CA . GLY A 1 89 ? -0.607 -13.552 10.332 1.00 92.94 89 GLY A CA 1
ATOM 654 C C . GLY A 1 89 ? -0.335 -13.037 8.916 1.00 92.94 89 GLY A C 1
ATOM 655 O O . GLY A 1 89 ? 0.746 -13.316 8.398 1.00 92.94 89 GLY A O 1
ATOM 656 N N . VAL A 1 90 ? -1.236 -12.251 8.311 1.00 97.44 90 VAL A N 1
ATOM 657 C CA . VAL A 1 90 ? -0.924 -11.523 7.070 1.00 97.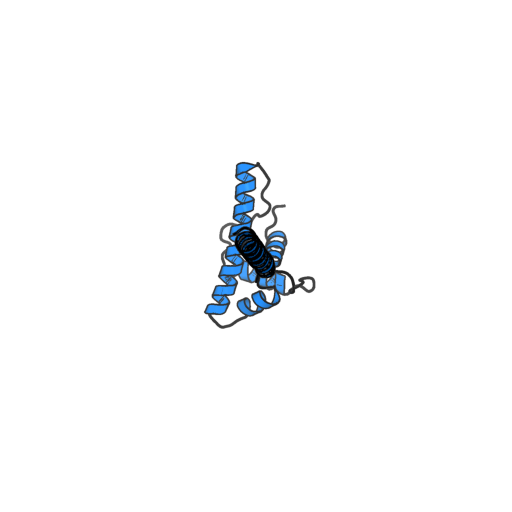44 90 VAL A CA 1
ATOM 658 C C . VAL A 1 90 ? 0.203 -10.527 7.340 1.00 97.44 90 VAL A C 1
ATOM 660 O O . VAL A 1 90 ? 0.054 -9.573 8.105 1.00 97.44 90 VAL A O 1
ATOM 663 N N . GLY A 1 91 ? 1.354 -10.783 6.721 1.00 97.31 91 GLY A N 1
ATOM 664 C CA . GLY A 1 91 ? 2.564 -9.984 6.876 1.00 97.31 91 GLY A CA 1
ATOM 665 C C . GLY A 1 91 ? 2.795 -8.984 5.736 1.00 97.31 91 GLY A C 1
ATOM 666 O O . GLY A 1 91 ? 2.089 -9.008 4.725 1.00 97.31 91 GLY A O 1
ATOM 667 N N . PRO A 1 92 ? 3.828 -8.131 5.862 1.00 97.50 92 PRO A N 1
ATOM 668 C CA . PRO A 1 92 ? 4.175 -7.122 4.860 1.00 97.50 92 PRO A CA 1
ATOM 669 C C . PRO A 1 92 ? 4.373 -7.677 3.441 1.00 97.50 92 PRO A C 1
ATOM 671 O O . PRO A 1 92 ? 3.854 -7.101 2.488 1.00 97.50 92 PRO A O 1
ATOM 674 N N . ASP A 1 93 ? 5.057 -8.816 3.301 1.00 96.25 93 ASP A N 1
ATOM 675 C CA . ASP A 1 93 ? 5.323 -9.429 1.992 1.00 96.25 93 ASP A CA 1
ATOM 676 C C . ASP A 1 93 ? 4.032 -9.891 1.307 1.00 96.25 93 ASP A C 1
ATOM 678 O O . ASP A 1 93 ? 3.836 -9.663 0.117 1.00 96.25 93 ASP A O 1
ATOM 682 N N . GLN A 1 94 ? 3.091 -10.446 2.072 1.00 98.19 94 GLN A N 1
ATOM 683 C CA . GLN A 1 94 ? 1.798 -10.868 1.538 1.00 98.19 94 GLN A CA 1
ATOM 684 C C . GLN A 1 94 ? 0.936 -9.668 1.117 1.00 98.19 94 GLN A C 1
ATOM 686 O O . GLN A 1 94 ? 0.232 -9.732 0.109 1.00 98.19 94 GLN A O 1
ATOM 691 N N . LEU A 1 95 ? 1.005 -8.551 1.849 1.00 98.44 95 LEU A N 1
ATOM 692 C CA . LEU A 1 95 ? 0.358 -7.300 1.439 1.00 98.44 95 LEU A CA 1
ATOM 693 C C . LEU A 1 95 ? 0.983 -6.738 0.153 1.00 98.44 95 LEU A C 1
ATOM 695 O O . LEU A 1 95 ? 0.257 -6.250 -0.714 1.00 98.44 95 LEU A O 1
ATOM 699 N N . ARG A 1 96 ? 2.310 -6.844 -0.002 1.00 98.00 96 ARG A N 1
ATOM 700 C CA . ARG A 1 96 ? 3.015 -6.498 -1.246 1.00 98.00 96 ARG A CA 1
ATOM 701 C C . ARG A 1 96 ? 2.560 -7.372 -2.412 1.00 98.00 96 ARG A C 1
ATOM 703 O O . ARG A 1 96 ? 2.277 -6.827 -3.477 1.00 98.00 96 ARG A O 1
ATOM 710 N N . ASP A 1 97 ? 2.423 -8.679 -2.212 1.00 98.00 97 ASP A N 1
ATOM 711 C CA . ASP A 1 97 ? 1.958 -9.604 -3.251 1.00 98.00 97 ASP A CA 1
ATOM 712 C C . ASP A 1 97 ? 0.518 -9.298 -3.691 1.00 98.00 97 ASP A C 1
ATOM 714 O O . ASP A 1 97 ? 0.241 -9.221 -4.889 1.00 98.00 97 ASP A O 1
ATOM 718 N N . VAL A 1 98 ? -0.389 -9.031 -2.741 1.00 98.19 98 VAL A N 1
ATOM 719 C CA . VAL A 1 98 ? -1.764 -8.580 -3.038 1.00 98.19 98 VAL A CA 1
ATOM 720 C C . VAL A 1 98 ? -1.758 -7.282 -3.844 1.00 98.19 98 VAL A C 1
ATOM 722 O O . VAL A 1 98 ? -2.476 -7.157 -4.839 1.00 98.19 98 VAL A O 1
ATOM 725 N N . MET A 1 99 ? -0.920 -6.320 -3.456 1.00 98.31 99 MET A N 1
ATOM 726 C CA . MET A 1 99 ? -0.811 -5.048 -4.162 1.00 98.31 99 MET A CA 1
ATOM 727 C C . MET A 1 99 ? -0.267 -5.226 -5.584 1.00 98.31 99 MET A C 1
ATOM 729 O O . MET A 1 99 ? -0.802 -4.631 -6.517 1.00 98.31 99 MET A O 1
ATOM 733 N N . LEU A 1 100 ? 0.773 -6.041 -5.781 1.00 98.06 100 LEU A N 1
ATOM 734 C CA . LEU A 1 100 ? 1.315 -6.328 -7.112 1.00 98.06 100 LEU A CA 1
ATOM 735 C C . LEU A 1 100 ? 0.261 -6.989 -8.004 1.00 98.06 100 LEU A C 1
ATOM 737 O O . LEU A 1 100 ? 0.039 -6.518 -9.119 1.00 98.06 100 LEU A O 1
ATOM 741 N N . ALA A 1 101 ? -0.462 -7.983 -7.480 1.00 98.12 101 ALA A N 1
ATOM 742 C CA . ALA A 1 101 ? -1.559 -8.623 -8.198 1.00 98.12 101 ALA A CA 1
ATOM 743 C C . ALA A 1 101 ? -2.658 -7.620 -8.591 1.00 98.12 101 ALA A C 1
ATOM 745 O O . ALA A 1 101 ? -3.191 -7.692 -9.696 1.00 98.12 101 ALA A O 1
ATOM 746 N N . TRP A 1 102 ? -2.981 -6.650 -7.727 1.00 98.25 102 TRP A N 1
ATOM 747 C CA . TRP A 1 102 ? -3.907 -5.562 -8.055 1.00 98.25 102 TRP A CA 1
ATOM 748 C C . TRP A 1 102 ? -3.361 -4.638 -9.155 1.00 98.25 102 TRP A C 1
ATOM 750 O O . TRP A 1 102 ? -4.075 -4.318 -10.104 1.00 98.25 102 TRP A O 1
ATOM 760 N N . LEU A 1 103 ? -2.093 -4.223 -9.076 1.00 97.69 103 LEU A N 1
ATOM 761 C CA . LEU A 1 103 ? -1.455 -3.323 -10.054 1.00 97.69 103 LEU A CA 1
ATOM 762 C C . LEU A 1 103 ? -1.297 -3.946 -11.452 1.00 97.69 103 LEU A C 1
ATOM 764 O O . LEU A 1 103 ? -1.091 -3.216 -12.425 1.00 97.69 103 LEU A O 1
ATOM 768 N N . GLU A 1 104 ? -1.361 -5.271 -11.560 1.00 97.00 104 GLU A N 1
ATOM 769 C CA . GLU A 1 104 ? -1.278 -6.014 -12.822 1.00 97.00 104 GLU A CA 1
ATOM 770 C C . GLU A 1 104 ? -2.629 -6.178 -13.532 1.00 97.00 104 GLU A C 1
ATOM 772 O O . GLU A 1 104 ? -2.663 -6.562 -14.705 1.00 97.00 104 GLU A O 1
ATOM 777 N N . ARG A 1 105 ? -3.746 -5.860 -12.865 1.00 97.06 105 ARG A N 1
ATOM 778 C CA . ARG A 1 105 ? -5.083 -6.022 -13.447 1.00 97.06 105 ARG A CA 1
ATOM 779 C C . ARG A 1 105 ? -5.314 -5.069 -14.631 1.00 97.06 105 ARG A C 1
ATOM 781 O O . ARG A 1 105 ? -4.937 -3.897 -14.545 1.00 97.06 105 ARG A O 1
ATOM 788 N N . PRO A 1 106 ? -5.978 -5.512 -15.715 1.00 95.81 106 PRO A N 1
ATOM 789 C CA . PRO A 1 106 ? -6.299 -4.650 -16.857 1.00 95.81 106 PRO A CA 1
ATOM 790 C C . PRO A 1 106 ? -7.120 -3.402 -16.501 1.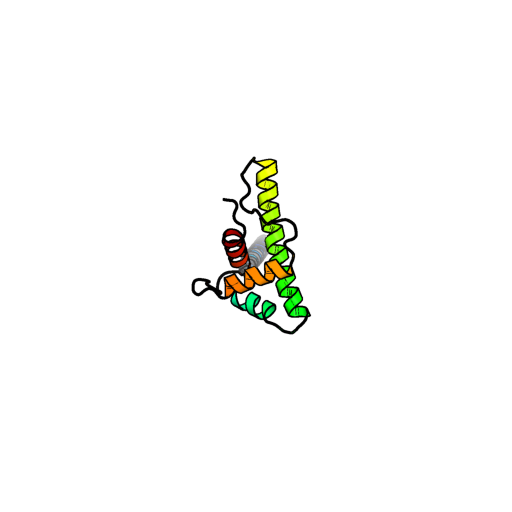00 95.81 106 PRO A C 1
ATOM 792 O O . PRO A 1 106 ? -6.966 -2.356 -17.127 1.00 95.81 106 PRO A O 1
ATOM 795 N N . GLU A 1 107 ? -7.996 -3.510 -15.506 1.00 94.25 107 GLU A N 1
ATOM 796 C CA . GLU A 1 107 ? -8.868 -2.443 -15.018 1.00 94.25 107 GLU A CA 1
ATOM 797 C C . GLU A 1 107 ? -8.178 -1.467 -14.051 1.00 94.25 107 GLU A C 1
ATOM 799 O O . GLU A 1 107 ? -8.727 -0.401 -13.758 1.00 94.25 107 GLU A O 1
ATOM 804 N N . SER A 1 108 ? -6.971 -1.787 -13.574 1.00 96.31 108 SER A N 1
ATOM 805 C CA . SER A 1 108 ? -6.236 -0.933 -12.642 1.00 96.31 108 SER A CA 1
ATOM 806 C C . SER A 1 108 ? -5.680 0.304 -13.339 1.00 96.31 108 SER A C 1
ATOM 808 O O . SER A 1 108 ? -4.690 0.261 -14.072 1.00 96.31 108 SER A O 1
ATOM 810 N N . ASN A 1 109 ? -6.285 1.459 -13.058 1.00 97.06 109 ASN A N 1
ATOM 811 C CA . ASN A 1 109 ? -5.774 2.739 -13.528 1.00 97.06 109 ASN A CA 1
ATOM 812 C C . ASN A 1 109 ? -4.590 3.210 -12.666 1.00 97.06 109 ASN A C 1
ATOM 814 O O . ASN A 1 109 ? -4.757 3.823 -11.610 1.00 97.06 109 ASN A O 1
ATOM 818 N N . LEU A 1 110 ? -3.379 2.959 -13.161 1.00 97.06 110 LEU A N 1
ATOM 819 C CA . LEU A 1 110 ? -2.130 3.273 -12.463 1.00 97.06 110 LEU A CA 1
ATOM 820 C C . LEU A 1 110 ? -1.800 4.773 -12.376 1.00 97.06 110 LEU A C 1
ATOM 822 O O . LEU A 1 110 ? -0.801 5.129 -11.751 1.00 97.06 110 LEU A O 1
ATOM 826 N N . ASP A 1 111 ? -2.602 5.643 -12.993 1.00 96.19 111 ASP A N 1
ATOM 827 C CA . ASP A 1 111 ? -2.474 7.096 -12.843 1.00 96.19 111 ASP A CA 1
ATOM 828 C C . ASP A 1 111 ? -3.131 7.622 -11.558 1.00 96.19 111 ASP A C 1
ATOM 830 O O . ASP A 1 111 ? -2.884 8.763 -11.168 1.00 96.19 111 ASP A O 1
ATOM 834 N N . PHE A 1 112 ? -3.914 6.796 -10.853 1.00 95.69 112 PHE A N 1
ATOM 835 C CA . PHE A 1 112 ? -4.410 7.153 -9.527 1.00 95.69 112 PHE A CA 1
ATOM 836 C C . PHE A 1 112 ? -3.304 7.160 -8.472 1.00 95.69 112 PHE A C 1
ATOM 838 O O . PHE A 1 112 ? -2.302 6.446 -8.575 1.00 95.69 112 PHE A O 1
ATOM 845 N N . ALA A 1 113 ? -3.529 7.957 -7.422 1.00 96.25 113 ALA A N 1
ATOM 846 C CA . ALA A 1 113 ? -2.702 7.952 -6.225 1.00 96.25 113 ALA A CA 1
ATOM 847 C C . ALA A 1 113 ? -2.598 6.526 -5.675 1.00 96.25 113 ALA A C 1
ATOM 849 O O . ALA A 1 113 ? -3.608 5.831 -5.531 1.00 96.25 113 ALA A O 1
ATOM 850 N N . ALA A 1 114 ? -1.384 6.091 -5.350 1.00 97.75 114 ALA A N 1
ATOM 851 C CA . ALA A 1 114 ? -1.140 4.713 -4.957 1.00 97.75 114 ALA A CA 1
ATOM 852 C C . ALA A 1 114 ? -1.911 4.325 -3.684 1.00 97.75 114 ALA A C 1
ATOM 854 O O . ALA A 1 114 ? -2.397 3.205 -3.602 1.00 97.75 114 ALA A O 1
ATOM 855 N N . THR A 1 115 ? -2.142 5.255 -2.750 1.00 97.12 115 THR A N 1
ATOM 856 C CA . THR A 1 115 ? -3.012 5.042 -1.578 1.00 97.12 115 THR A CA 1
ATOM 857 C C . THR A 1 115 ? -4.436 4.609 -1.952 1.00 97.12 115 THR A C 1
ATOM 859 O O . THR A 1 115 ? -4.999 3.749 -1.283 1.00 97.12 115 THR A O 1
ATOM 862 N N . LEU A 1 116 ? -5.019 5.151 -3.030 1.00 96.44 116 LEU A N 1
ATOM 863 C CA . LEU A 1 116 ? -6.350 4.735 -3.498 1.00 96.44 116 LEU A CA 1
ATOM 864 C C . LEU A 1 116 ? -6.323 3.338 -4.120 1.00 96.44 116 LEU A C 1
ATOM 866 O O . LEU A 1 116 ? -7.290 2.591 -4.007 1.00 96.44 116 LEU A O 1
ATOM 870 N N . LEU A 1 117 ? -5.210 2.973 -4.755 1.00 98.25 117 LEU A N 1
ATOM 871 C CA . LEU A 1 117 ? -5.020 1.624 -5.279 1.00 98.25 117 LEU A CA 1
ATOM 872 C C . LEU A 1 117 ? -4.826 0.613 -4.142 1.00 98.25 117 LEU A C 1
ATOM 874 O O . LEU A 1 117 ? -5.391 -0.470 -4.221 1.00 98.25 117 LEU A O 1
ATOM 878 N N . VAL A 1 118 ? -4.109 0.977 -3.069 1.00 98.38 118 VAL A N 1
ATOM 879 C CA . VAL A 1 118 ? -4.016 0.156 -1.847 1.00 98.38 118 VAL A CA 1
ATOM 880 C C . VAL A 1 118 ? -5.398 -0.042 -1.230 1.00 98.38 118 VAL A C 1
ATOM 882 O O . VAL A 1 118 ? -5.735 -1.163 -0.863 1.00 98.38 118 VAL A O 1
ATOM 885 N N . LEU A 1 119 ? -6.214 1.016 -1.154 1.00 97.81 119 LEU A N 1
ATOM 886 C CA . LEU A 1 119 ? -7.588 0.911 -0.662 1.00 97.81 119 LEU A CA 1
ATOM 887 C C . LEU A 1 119 ? -8.403 -0.090 -1.491 1.00 97.81 119 LEU A C 1
ATOM 889 O O . LEU A 1 119 ? -8.989 -1.003 -0.921 1.00 97.81 119 LEU A O 1
ATOM 893 N N . GLY A 1 120 ? -8.390 0.046 -2.821 1.00 97.56 120 GLY A N 1
ATOM 894 C CA . GLY A 1 120 ? -9.102 -0.870 -3.715 1.00 97.56 120 GLY A CA 1
ATOM 895 C C . GLY A 1 120 ? -8.627 -2.320 -3.586 1.00 97.56 120 GLY A C 1
ATOM 896 O O . GLY A 1 120 ? -9.449 -3.226 -3.486 1.00 97.56 120 GLY A O 1
ATOM 897 N N . ALA A 1 121 ? -7.311 -2.539 -3.497 1.00 98.06 121 ALA A N 1
ATOM 898 C CA . ALA A 1 121 ? -6.739 -3.865 -3.271 1.00 98.06 121 ALA A CA 1
ATOM 899 C C . ALA A 1 121 ? -7.191 -4.471 -1.931 1.00 98.06 121 ALA A C 1
ATOM 901 O O . ALA A 1 121 ? -7.495 -5.662 -1.857 1.00 98.06 121 ALA A O 1
ATOM 902 N N . LEU A 1 122 ? -7.262 -3.653 -0.876 1.00 97.88 122 LEU A N 1
ATOM 903 C CA . LEU A 1 122 ? -7.696 -4.0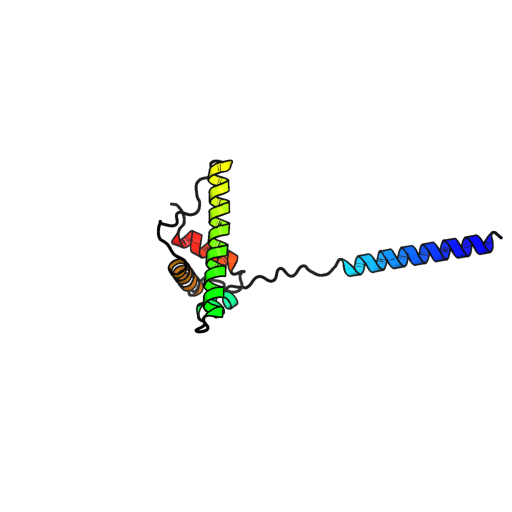86 0.449 1.00 97.88 122 LEU A CA 1
ATOM 904 C C . LEU A 1 122 ? -9.194 -4.415 0.481 1.00 97.88 122 LEU A C 1
ATOM 906 O O . LEU A 1 122 ? -9.571 -5.428 1.061 1.00 97.88 122 LEU A O 1
ATOM 910 N N . GLU A 1 123 ? -10.038 -3.600 -0.155 1.00 96.56 123 GLU A N 1
ATOM 911 C CA . GLU A 1 123 ? -11.479 -3.864 -0.270 1.00 96.56 123 GLU A CA 1
ATOM 912 C C . GLU A 1 123 ? -11.759 -5.161 -1.040 1.00 96.56 123 GLU A C 1
ATOM 914 O O . GLU A 1 123 ? -12.593 -5.958 -0.618 1.00 96.56 123 GLU A O 1
ATOM 919 N N . ASP A 1 124 ? -11.028 -5.402 -2.129 1.00 97.06 124 ASP A N 1
ATOM 920 C CA . ASP A 1 124 ? -11.177 -6.597 -2.962 1.00 97.06 124 ASP A CA 1
ATOM 921 C C . ASP A 1 124 ? -10.688 -7.878 -2.271 1.00 97.06 124 ASP A C 1
ATOM 923 O O . ASP A 1 124 ? -11.363 -8.904 -2.321 1.00 97.06 124 ASP A O 1
ATOM 927 N N . SER A 1 125 ? -9.529 -7.827 -1.610 1.00 97.31 125 SER A N 1
ATOM 928 C CA . SER A 1 125 ? -8.901 -9.023 -1.030 1.00 97.31 125 SER A CA 1
ATOM 929 C C . SER A 1 125 ? -9.303 -9.300 0.417 1.00 97.31 125 SER A C 1
ATOM 931 O O . SER A 1 125 ? -9.234 -10.445 0.862 1.00 97.31 125 SER A O 1
ATOM 933 N N . TYR A 1 126 ? -9.697 -8.268 1.164 1.00 97.31 126 TYR A N 1
ATOM 934 C CA . TYR A 1 126 ? -9.915 -8.344 2.609 1.00 97.31 126 TYR A CA 1
ATOM 935 C C . TYR A 1 126 ? -11.185 -7.621 3.076 1.00 97.31 126 TYR A C 1
ATOM 937 O O . TYR A 1 126 ? -11.312 -7.331 4.265 1.00 97.31 126 TYR A O 1
ATOM 945 N N . GLY A 1 127 ? -12.128 -7.311 2.184 1.00 96.56 127 GLY A N 1
ATOM 946 C CA . GLY A 1 127 ? -13.432 -6.785 2.580 1.00 96.56 127 GLY A CA 1
ATOM 947 C C . GLY A 1 127 ? -14.177 -7.743 3.518 1.00 96.56 127 GLY A C 1
ATOM 948 O O . GLY A 1 127 ? -14.187 -8.957 3.305 1.00 96.56 127 GLY A O 1
ATOM 949 N N . CYS A 1 128 ? -14.805 -7.209 4.564 1.00 93.38 128 CYS A N 1
ATOM 950 C CA . CYS A 1 128 ? -15.727 -7.980 5.396 1.00 93.38 128 CYS A CA 1
ATOM 951 C C . CYS A 1 128 ? -17.035 -8.227 4.622 1.00 93.38 128 CYS A C 1
ATOM 953 O O . CYS A 1 128 ? -17.654 -7.279 4.140 1.00 93.38 128 CYS A O 1
ATOM 955 N N . SER A 1 129 ? -17.440 -9.493 4.488 1.00 72.31 129 SER A N 1
ATOM 956 C CA . SER A 1 129 ? -18.696 -9.924 3.846 1.00 72.31 129 SER A CA 1
ATOM 957 C C . SER A 1 129 ? -19.917 -9.776 4.745 1.00 72.31 129 SER A C 1
ATOM 959 O O . SER A 1 129 ? -19.781 -10.151 5.933 1.00 72.31 129 SER A O 1
#

Secondary structure (DSSP, 8-state):
-HHHHHHHHHHHHHHHHHHHHHHHHHTT--------BHHHHHHHHT-SSHHHHHHHHHHHHHHHHHHHHHHHHHHHHH-PPPSB-PPTT--HHHHHHHHHHHHTSTT--TTSBHHHHHHHHHHHHHB--

Foldseek 3Di:
DVVVVVVVVVVVVVVVVVVVVVVVVVVPDPPPPPFAFLVQLLCLCPDPDPVSVVVNLCVLVVLVCVLQVVQVCCCVPPVDDGQFADDPPCDSVNSSVLLNVLSPDPPDDRRDGSSVSSVVSRNVPTTDD

pLDDT: mean 88.03, std 14.94, range [50.09, 98.62]

Radius of gyration: 25.95 Å; chains: 1; bounding box: 38×86×36 Å

Sequence (129 aa):
MKKRLYGLVMAAGLMAAGLMLAGLMLAGSPAHADFINGKQLRLYCLSQNPSDDAICVVYITGAVDAFTTVDLIAEKTEGTARRFCIPDGVGPDQLRDVMLAWLERPESNLDFAATLLVLGALEDSYGCS